Protein AF-A0A7C1W0H2-F1 (afdb_monomer)

Secondary structure (DSSP, 8-state):
--EETTEE-TTS---------GGGGGSPTT-EEEETTTEEEEEEEETTEEEEEEEE-

Sequence (57 aa):
SLYINDEFNENSLEEIHGIAEESIKNTSHGEIIQFERFGFVRIEHTDKGIIGFFTHR

Structure (mmCIF, N/CA/C/O backbone):
data_AF-A0A7C1W0H2-F1
#
_entry.id   AF-A0A7C1W0H2-F1
#
loop_
_atom_site.group_PDB
_atom_site.id
_atom_site.type_symbol
_atom_site.label_atom_id
_atom_site.label_alt_id
_atom_site.label_comp_id
_atom_site.label_asym_id
_atom_site.label_entity_id
_atom_site.label_seq_id
_atom_site.pdbx_PDB_ins_code
_atom_site.Cartn_x
_atom_site.Cartn_y
_atom_site.Cartn_z
_atom_site.occupancy
_atom_site.B_iso_or_equiv
_atom_site.auth_seq_id
_atom_site.auth_comp_id
_atom_site.auth_asym_id
_atom_site.auth_atom_id
_atom_site.pdbx_PDB_model_num
ATOM 1 N N . SER A 1 1 ? 9.405 -3.431 -14.740 1.00 78.19 1 SER A N 1
ATOM 2 C CA . SER A 1 1 ? 9.158 -4.563 -15.659 1.00 78.19 1 SER A CA 1
ATOM 3 C C . SER A 1 1 ? 9.413 -5.856 -14.910 1.00 78.19 1 SER A C 1
ATOM 5 O O . SER A 1 1 ? 10.374 -5.886 -14.146 1.00 78.19 1 SER A O 1
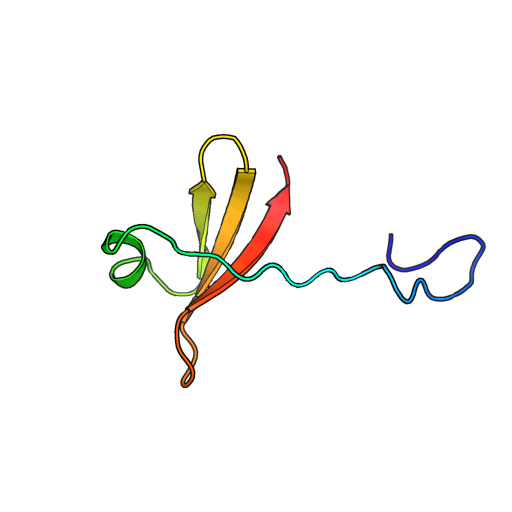ATOM 7 N N . LEU A 1 2 ? 8.577 -6.882 -15.101 1.00 87.69 2 LEU A N 1
ATOM 8 C CA . LEU A 1 2 ? 8.771 -8.216 -14.505 1.00 87.69 2 LEU A CA 1
ATOM 9 C C . LEU A 1 2 ? 9.936 -8.981 -15.151 1.00 87.69 2 LEU A C 1
ATOM 11 O O . LEU A 1 2 ? 10.539 -9.828 -14.503 1.00 87.69 2 LEU A O 1
ATOM 15 N N . TYR A 1 3 ? 10.277 -8.641 -16.396 1.00 93.25 3 TYR A N 1
ATOM 16 C CA . TYR A 1 3 ? 11.384 -9.235 -17.141 1.00 93.25 3 TYR A CA 1
ATOM 17 C C . TYR A 1 3 ? 12.272 -8.150 -17.754 1.00 93.25 3 TYR A C 1
ATOM 19 O O . TYR A 1 3 ? 11.773 -7.097 -18.174 1.00 93.25 3 TYR A O 1
ATOM 27 N N . ILE A 1 4 ? 13.578 -8.400 -17.802 1.00 92.69 4 ILE A N 1
ATOM 28 C CA . ILE A 1 4 ? 14.576 -7.584 -18.499 1.00 92.69 4 ILE A CA 1
ATOM 29 C C . ILE A 1 4 ? 15.374 -8.542 -19.383 1.00 92.69 4 ILE A C 1
ATOM 31 O O . ILE A 1 4 ? 15.978 -9.474 -18.870 1.00 92.69 4 ILE A O 1
ATOM 35 N N . ASN A 1 5 ? 15.364 -8.319 -20.701 1.00 92.81 5 ASN A N 1
ATOM 36 C CA . ASN A 1 5 ? 16.017 -9.200 -21.681 1.00 92.81 5 ASN A CA 1
ATOM 37 C C . ASN A 1 5 ? 15.602 -10.681 -21.538 1.00 92.81 5 ASN A C 1
ATOM 39 O O . ASN A 1 5 ? 16.452 -11.562 -21.536 1.00 92.81 5 ASN A O 1
ATOM 43 N N . ASP A 1 6 ? 14.298 -10.933 -21.376 1.00 93.00 6 ASP A N 1
ATOM 44 C CA . ASP A 1 6 ? 13.693 -12.262 -21.169 1.00 93.00 6 ASP A CA 1
ATOM 45 C C . ASP A 1 6 ? 14.102 -13.000 -19.876 1.00 93.00 6 ASP A C 1
ATOM 47 O O . ASP A 1 6 ? 13.633 -14.109 -19.620 1.00 93.00 6 ASP A O 1
ATOM 51 N N . GLU A 1 7 ? 14.881 -12.363 -18.998 1.00 94.75 7 GLU A N 1
ATOM 52 C CA . GLU A 1 7 ? 15.206 -12.872 -17.665 1.00 94.75 7 GLU A CA 1
ATOM 53 C C . GLU A 1 7 ? 14.312 -12.234 -16.597 1.00 94.75 7 GLU A C 1
ATOM 55 O O . GLU A 1 7 ? 13.946 -11.056 -16.685 1.00 94.75 7 GLU A O 1
ATOM 60 N N . PHE A 1 8 ? 13.927 -13.020 -15.584 1.00 93.44 8 PHE A N 1
ATOM 61 C CA . PHE A 1 8 ? 13.120 -12.523 -14.470 1.00 93.44 8 PHE A CA 1
ATOM 62 C C . PHE A 1 8 ? 13.876 -11.421 -13.725 1.00 93.44 8 PHE A C 1
ATOM 64 O O . PHE A 1 8 ? 15.018 -11.602 -13.307 1.00 93.44 8 PHE A O 1
ATOM 71 N N . ASN A 1 9 ? 13.228 -10.274 -13.540 1.00 94.12 9 ASN A N 1
ATOM 72 C CA . ASN A 1 9 ? 13.813 -9.162 -12.813 1.00 94.12 9 ASN A CA 1
ATOM 73 C C . ASN A 1 9 ? 13.554 -9.328 -11.311 1.00 94.12 9 ASN A C 1
ATOM 75 O O . ASN A 1 9 ? 12.463 -9.019 -10.826 1.00 94.12 9 ASN A O 1
ATOM 79 N N . GLU A 1 10 ? 14.575 -9.750 -10.568 1.00 92.12 10 GLU A N 1
ATOM 80 C CA . GLU A 1 10 ? 14.525 -9.865 -9.101 1.00 92.12 10 GLU A CA 1
ATOM 81 C C . GLU A 1 10 ? 14.234 -8.523 -8.409 1.00 92.12 10 GLU A C 1
ATOM 83 O O . GLU A 1 10 ? 13.664 -8.498 -7.324 1.00 92.12 10 GLU A O 1
ATOM 88 N N . ASN A 1 11 ? 14.522 -7.401 -9.078 1.00 90.75 11 ASN A N 1
ATOM 89 C CA . ASN A 1 11 ? 14.234 -6.045 -8.604 1.00 90.75 11 ASN A CA 1
ATOM 90 C C . ASN A 1 11 ? 12.901 -5.501 -9.153 1.00 90.75 11 ASN A C 1
ATOM 92 O O . ASN A 1 11 ? 12.705 -4.290 -9.253 1.00 90.75 11 ASN A O 1
ATOM 96 N N . SER A 1 12 ? 11.996 -6.370 -9.613 1.00 90.56 12 SER A N 1
ATOM 97 C CA . SER A 1 12 ? 10.685 -5.953 -10.135 1.00 90.56 12 SER A CA 1
ATOM 98 C C . SER A 1 12 ? 9.696 -5.538 -9.045 1.00 90.56 12 SER A C 1
ATOM 100 O O . SER A 1 12 ? 8.695 -4.894 -9.365 1.00 90.56 12 SER A O 1
ATOM 102 N N . LEU A 1 13 ? 9.993 -5.875 -7.788 1.00 91.75 13 LEU A N 1
ATOM 103 C CA . LEU A 1 13 ? 9.241 -5.496 -6.601 1.00 91.75 13 LEU A CA 1
ATOM 104 C C . LEU A 1 13 ? 10.163 -4.762 -5.624 1.00 91.75 13 LEU A C 1
ATOM 106 O O . LEU A 1 13 ? 11.250 -5.239 -5.311 1.00 91.75 13 LEU A O 1
ATOM 110 N N . GLU A 1 14 ? 9.695 -3.626 -5.120 1.00 92.38 14 GLU A N 1
ATOM 111 C CA . GLU A 1 14 ? 10.339 -2.859 -4.057 1.00 92.38 14 GLU A CA 1
ATOM 112 C C . GLU A 1 14 ? 9.348 -2.719 -2.898 1.00 92.38 14 GLU A C 1
ATOM 114 O O . GLU A 1 14 ? 8.171 -2.420 -3.117 1.00 92.38 14 GLU A O 1
ATOM 119 N N . GLU A 1 15 ? 9.818 -2.938 -1.671 1.00 93.81 15 GLU A N 1
ATOM 120 C CA . GLU A 1 15 ? 9.037 -2.706 -0.456 1.00 93.81 15 GLU A CA 1
ATOM 121 C C . GLU A 1 15 ? 9.536 -1.437 0.238 1.00 93.81 15 GLU A C 1
ATOM 123 O O . GLU A 1 15 ? 10.725 -1.287 0.522 1.00 93.81 15 GLU A O 1
ATOM 128 N N . ILE A 1 16 ? 8.613 -0.514 0.513 1.00 93.12 16 ILE A N 1
ATOM 129 C CA . ILE A 1 16 ? 8.895 0.751 1.191 1.00 93.12 16 ILE A CA 1
ATOM 130 C C . ILE A 1 16 ? 8.130 0.758 2.509 1.00 93.12 16 ILE A C 1
ATOM 132 O O . ILE A 1 16 ? 6.901 0.685 2.527 1.00 93.12 16 ILE A O 1
ATOM 136 N N . HIS A 1 17 ? 8.851 0.909 3.618 1.00 93.31 17 HIS A N 1
ATOM 137 C CA . HIS A 1 17 ? 8.245 1.113 4.929 1.00 93.31 17 HIS A CA 1
ATOM 138 C C . HIS A 1 17 ? 8.166 2.604 5.244 1.00 93.31 17 HIS A C 1
ATOM 140 O O . HIS A 1 17 ? 9.162 3.325 5.179 1.00 93.31 17 HIS A O 1
ATOM 146 N N . GLY A 1 18 ? 6.975 3.064 5.615 1.00 90.69 18 GLY A N 1
ATOM 147 C CA . GLY A 1 18 ? 6.721 4.460 5.934 1.00 90.69 18 GLY A CA 1
ATOM 148 C C . GLY A 1 18 ? 5.557 4.623 6.897 1.00 90.69 18 GLY A C 1
ATOM 149 O O . GLY A 1 18 ? 4.993 3.654 7.402 1.00 90.69 18 GLY A O 1
ATOM 150 N N . ILE A 1 19 ? 5.206 5.878 7.150 1.00 92.56 19 ILE A N 1
ATOM 151 C CA . ILE A 1 19 ? 4.066 6.260 7.980 1.00 92.56 19 ILE A CA 1
ATOM 152 C C . ILE A 1 19 ? 3.098 7.027 7.082 1.00 92.56 19 ILE A C 1
ATOM 154 O O . ILE A 1 19 ? 3.528 7.837 6.262 1.00 92.56 19 ILE A O 1
ATOM 158 N N . ALA A 1 20 ? 1.804 6.774 7.246 1.00 92.81 20 ALA A N 1
ATOM 159 C CA . ALA A 1 20 ? 0.738 7.515 6.589 1.00 92.81 20 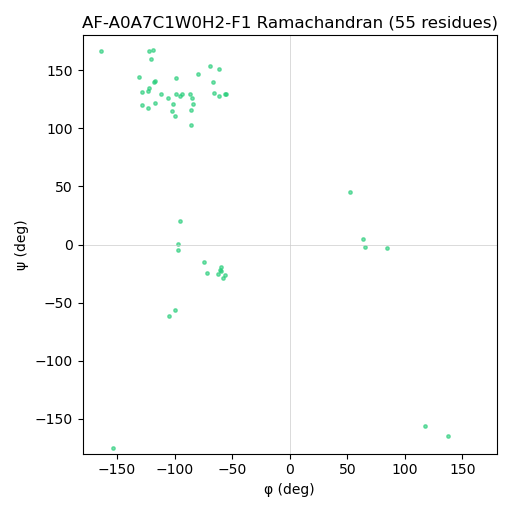ALA A CA 1
ATOM 160 C C . ALA A 1 20 ? -0.157 8.191 7.636 1.00 92.81 20 ALA A C 1
ATOM 162 O O . ALA A 1 20 ? -0.075 7.893 8.831 1.00 92.81 20 ALA A O 1
ATOM 163 N N . GLU A 1 21 ? -1.005 9.112 7.190 1.00 94.19 21 GLU A N 1
ATOM 164 C CA . GLU A 1 21 ? -1.975 9.776 8.057 1.00 94.19 21 GLU A CA 1
ATOM 165 C C . GLU A 1 21 ? -2.958 8.773 8.679 1.00 94.19 21 GLU A C 1
ATOM 167 O O . GLU A 1 21 ? -3.291 7.742 8.092 1.00 94.19 21 GLU A O 1
ATOM 172 N N . GLU A 1 22 ? -3.475 9.078 9.872 1.00 95.25 22 GLU A N 1
ATOM 173 C CA . GLU A 1 22 ? -4.420 8.181 10.551 1.00 95.25 22 GLU A CA 1
ATOM 174 C C . GLU A 1 22 ? -5.724 7.964 9.774 1.00 95.25 22 GLU A C 1
ATOM 176 O O . GLU A 1 22 ? -6.357 6.918 9.922 1.00 95.25 22 GLU A O 1
ATOM 181 N N . SER A 1 23 ? -6.105 8.923 8.927 1.00 94.75 23 SER A N 1
ATOM 182 C CA . SER A 1 23 ? -7.291 8.867 8.065 1.00 94.75 23 SER A CA 1
ATOM 183 C C . SER A 1 23 ? -7.312 7.638 7.152 1.00 94.75 23 SER A C 1
ATOM 185 O O . SER A 1 23 ? -8.396 7.152 6.833 1.00 94.75 23 SER A O 1
ATOM 187 N N . ILE A 1 24 ? -6.145 7.077 6.812 1.00 94.88 24 ILE A N 1
ATOM 188 C CA . ILE A 1 24 ? -6.019 5.856 6.004 1.00 94.88 24 ILE A CA 1
ATOM 189 C C . ILE A 1 24 ? -6.743 4.666 6.637 1.00 94.88 24 ILE A C 1
ATOM 191 O O . ILE A 1 24 ? -7.280 3.820 5.927 1.00 94.88 24 ILE A O 1
ATOM 195 N N . LYS A 1 25 ? -6.858 4.629 7.970 1.00 94.00 25 LYS A N 1
ATOM 196 C CA . LYS A 1 25 ? -7.607 3.581 8.682 1.00 94.00 25 LYS A CA 1
ATOM 197 C C . LYS A 1 25 ? -9.093 3.535 8.304 1.00 94.00 25 LYS A C 1
ATOM 199 O O . LYS A 1 25 ? -9.714 2.496 8.497 1.00 94.00 25 LYS A O 1
ATOM 204 N N . ASN A 1 26 ? -9.642 4.635 7.785 1.00 95.38 26 ASN A N 1
ATOM 205 C CA . ASN A 1 26 ? -11.049 4.757 7.399 1.00 95.38 26 ASN A CA 1
ATOM 206 C C . ASN A 1 26 ? -11.294 4.518 5.901 1.00 95.38 26 ASN A C 1
ATOM 208 O O . ASN A 1 26 ? -12.447 4.557 5.476 1.00 95.38 26 ASN A O 1
ATOM 212 N N . THR A 1 27 ? -10.239 4.319 5.105 1.00 96.31 27 THR A N 1
ATOM 213 C CA . THR A 1 27 ? -10.391 3.976 3.684 1.00 96.31 27 THR A CA 1
ATOM 214 C C . THR A 1 27 ? -10.964 2.570 3.536 1.00 96.31 27 THR A C 1
ATOM 216 O O . THR A 1 27 ? -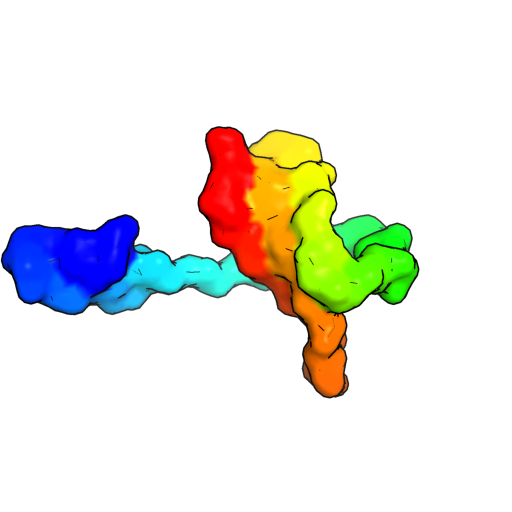10.850 1.729 4.429 1.00 96.31 27 THR A O 1
ATOM 219 N N . SER A 1 28 ? -11.643 2.316 2.424 1.00 96.88 28 SER A N 1
ATOM 220 C CA . SER A 1 28 ? -12.163 0.986 2.124 1.00 96.88 28 SER A CA 1
ATOM 221 C C . SER A 1 28 ? -11.052 0.089 1.580 1.00 96.88 28 SER A C 1
ATOM 223 O O . SER A 1 28 ? -10.176 0.529 0.838 1.00 96.88 28 SER A O 1
ATOM 225 N N . HIS A 1 29 ? -11.117 -1.208 1.878 1.00 96.81 29 HIS A N 1
ATOM 226 C CA . HIS A 1 29 ? -10.266 -2.191 1.209 1.00 96.81 29 HIS A CA 1
ATOM 227 C C . HIS A 1 29 ? -10.451 -2.115 -0.319 1.00 96.81 29 HIS A C 1
ATOM 229 O O . HIS A 1 29 ? -11.575 -2.152 -0.821 1.00 96.81 29 HIS A O 1
ATOM 235 N N . GLY A 1 30 ? -9.342 -2.018 -1.049 1.00 97.19 30 GLY A N 1
ATOM 236 C CA . GLY A 1 30 ? -9.292 -1.854 -2.499 1.00 97.19 30 GLY A CA 1
ATOM 237 C C . GLY A 1 30 ? -9.417 -0.407 -2.989 1.00 97.19 30 GLY A C 1
ATOM 238 O O . GLY A 1 30 ? -9.324 -0.178 -4.196 1.00 97.19 30 GLY A O 1
ATOM 239 N N . GLU A 1 31 ? -9.611 0.569 -2.099 1.00 97.50 31 GLU A N 1
ATOM 240 C CA . GLU A 1 31 ? -9.715 1.981 -2.470 1.00 97.50 31 GLU A CA 1
ATOM 241 C C . GLU A 1 31 ? -8.385 2.509 -3.027 1.00 97.50 31 GLU A C 1
ATOM 243 O O . GLU A 1 31 ? -7.309 2.176 -2.529 1.00 97.50 31 GLU A O 1
ATOM 248 N N . ILE A 1 32 ? -8.456 3.330 -4.080 1.00 96.56 32 ILE A N 1
ATOM 249 C CA . ILE A 1 32 ? -7.291 3.995 -4.671 1.00 96.56 32 ILE A CA 1
ATOM 250 C C . ILE A 1 32 ? -7.264 5.435 -4.180 1.00 96.56 32 ILE A C 1
ATOM 252 O O . ILE A 1 32 ? -8.188 6.201 -4.448 1.00 96.56 32 ILE A O 1
ATOM 256 N N . ILE A 1 33 ? -6.173 5.811 -3.522 1.00 95.75 33 ILE A N 1
ATOM 257 C CA . ILE A 1 33 ? -5.948 7.162 -3.010 1.00 95.75 33 ILE A CA 1
ATOM 258 C C . ILE A 1 33 ? -4.689 7.773 -3.620 1.00 95.75 33 ILE A C 1
ATOM 260 O O . ILE A 1 33 ? -3.801 7.062 -4.093 1.00 95.75 33 ILE A O 1
ATOM 264 N N . GLN A 1 34 ? -4.591 9.100 -3.587 1.00 95.94 34 GLN A N 1
ATOM 265 C CA . GLN A 1 34 ? -3.406 9.826 -4.028 1.00 95.94 34 GLN A CA 1
ATOM 266 C C . GLN A 1 34 ? -2.587 10.282 -2.820 1.00 95.94 34 GLN A C 1
ATOM 268 O O . GLN A 1 34 ? -3.021 11.143 -2.060 1.00 95.94 34 GLN A O 1
ATOM 273 N N . PHE A 1 35 ? -1.372 9.756 -2.679 1.00 94.75 35 PHE A N 1
ATOM 274 C CA . PHE A 1 35 ? -0.381 10.335 -1.779 1.00 94.75 35 PHE A CA 1
ATOM 275 C C . PHE A 1 35 ? 0.373 11.439 -2.520 1.00 94.75 35 PHE A C 1
ATOM 277 O O . PHE A 1 35 ? 1.070 11.181 -3.508 1.00 94.75 35 PHE A O 1
ATOM 284 N N . GLU A 1 36 ? 0.238 12.682 -2.059 1.00 92.75 36 GLU A N 1
ATOM 285 C CA . GLU A 1 36 ? 0.862 13.834 -2.712 1.00 92.75 36 GLU A CA 1
ATOM 286 C C . G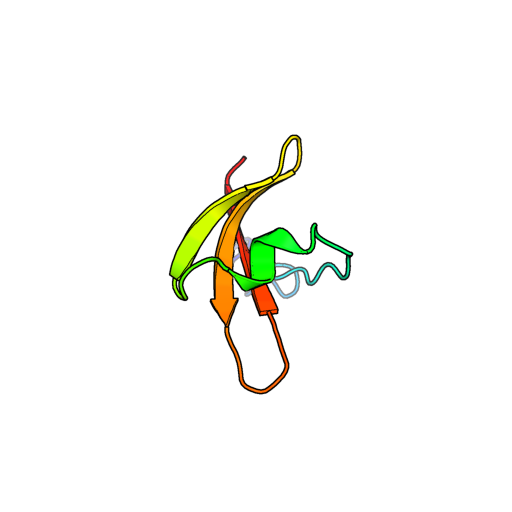LU A 1 36 ? 2.379 13.651 -2.872 1.00 92.75 36 GLU A C 1
ATOM 288 O O . GLU A 1 36 ? 3.096 13.341 -1.920 1.00 92.75 36 GLU A O 1
ATOM 293 N N . ARG A 1 37 ? 2.876 13.875 -4.099 1.00 93.06 37 ARG A N 1
ATOM 294 C CA . ARG A 1 37 ? 4.284 13.699 -4.526 1.00 93.06 37 ARG A CA 1
ATOM 295 C C . ARG A 1 37 ? 4.817 12.260 -4.500 1.00 93.06 37 ARG A C 1
ATOM 297 O O . ARG A 1 37 ? 5.946 12.045 -4.937 1.00 93.06 37 ARG A O 1
ATOM 304 N N . PHE A 1 38 ? 4.016 11.290 -4.071 1.00 93.06 38 PHE A N 1
ATOM 305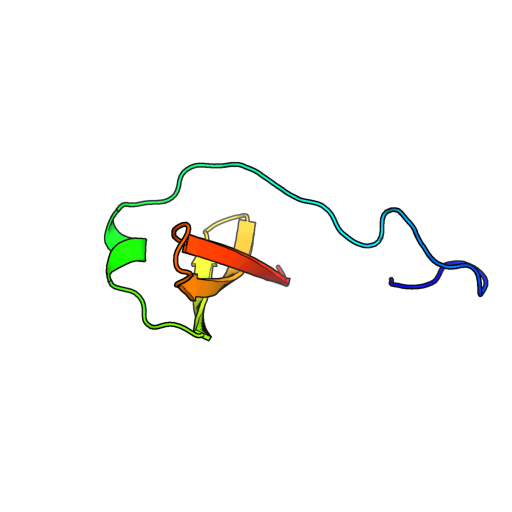 C CA . PHE A 1 38 ? 4.346 9.870 -4.149 1.00 93.06 38 PHE A CA 1
ATOM 306 C C . PHE A 1 38 ? 3.654 9.225 -5.356 1.00 93.06 38 PHE A C 1
ATOM 308 O O . PHE A 1 38 ? 4.333 8.740 -6.257 1.00 93.06 38 PHE A O 1
ATOM 315 N N . GLY A 1 39 ? 2.324 9.325 -5.433 1.00 95.12 39 GLY A N 1
ATOM 316 C CA . GLY A 1 39 ? 1.500 8.816 -6.532 1.00 95.12 39 GLY A CA 1
ATOM 317 C C . GLY A 1 39 ? 0.227 8.131 -6.036 1.00 95.12 39 GLY A C 1
ATOM 318 O O . GLY A 1 39 ? -0.174 8.297 -4.883 1.00 95.12 39 GLY A O 1
ATOM 319 N N . PHE A 1 40 ? -0.418 7.370 -6.917 1.00 96.44 40 PHE A N 1
ATOM 320 C CA . PHE A 1 40 ? -1.654 6.650 -6.623 1.00 96.44 40 PHE A CA 1
ATOM 321 C C . PHE A 1 40 ? -1.368 5.278 -6.018 1.00 96.44 40 PHE A C 1
ATOM 323 O O . PHE A 1 40 ? -0.616 4.476 -6.584 1.00 96.44 40 PHE A O 1
ATOM 330 N N . VAL A 1 41 ? -2.014 4.983 -4.893 1.00 96.94 41 VAL A N 1
ATOM 331 C CA . VAL A 1 41 ? -1.821 3.752 -4.126 1.00 96.94 41 VAL A CA 1
ATOM 332 C C . VAL A 1 41 ? -3.167 3.097 -3.857 1.00 96.94 41 VAL A C 1
ATOM 334 O O . VAL A 1 41 ? -4.103 3.754 -3.410 1.00 96.94 41 VAL A O 1
ATOM 337 N N . ARG A 1 42 ? -3.255 1.792 -4.122 1.00 97.19 42 ARG A N 1
ATOM 338 C CA . ARG A 1 42 ? -4.391 0.961 -3.720 1.00 97.19 42 ARG A CA 1
ATOM 339 C C . ARG A 1 42 ? -4.180 0.471 -2.291 1.00 97.19 42 ARG A C 1
ATOM 341 O O . ARG A 1 42 ? -3.145 -0.131 -2.007 1.00 97.19 42 ARG A O 1
ATOM 348 N N . ILE A 1 43 ? -5.149 0.716 -1.419 1.00 97.25 43 ILE A N 1
ATOM 349 C CA . ILE A 1 43 ? -5.081 0.377 0.001 1.00 97.25 43 ILE A CA 1
ATOM 350 C C . ILE A 1 43 ? -5.713 -0.983 0.265 1.00 97.25 43 ILE A C 1
ATOM 352 O O . ILE A 1 43 ? -6.839 -1.257 -0.134 1.00 97.25 43 ILE A O 1
ATOM 356 N N . GLU A 1 44 ? -4.987 -1.841 0.971 1.00 97.12 44 GLU A N 1
ATOM 357 C CA . GLU A 1 44 ? -5.408 -3.187 1.328 1.00 97.12 44 GLU A CA 1
ATOM 358 C C . GLU A 1 44 ? -5.372 -3.343 2.847 1.00 97.12 44 GLU A C 1
ATOM 360 O O . GLU A 1 44 ? -4.325 -3.241 3.491 1.00 97.12 44 GLU A O 1
ATOM 365 N N . HIS A 1 45 ? -6.540 -3.602 3.428 1.00 95.31 45 HIS A N 1
ATOM 366 C CA . HIS A 1 45 ? -6.659 -3.963 4.835 1.00 95.31 45 HIS A CA 1
ATOM 367 C C . HIS A 1 45 ? -6.413 -5.462 4.980 1.00 95.31 45 HIS A C 1
ATOM 369 O O . HIS A 1 45 ? -7.123 -6.267 4.377 1.00 95.31 45 HIS A O 1
ATOM 375 N N . THR A 1 46 ? -5.408 -5.822 5.772 1.00 93.81 46 THR A N 1
ATOM 376 C CA . THR A 1 46 ? -5.017 -7.204 6.063 1.00 93.81 46 THR A CA 1
ATOM 377 C C . THR A 1 46 ? -5.063 -7.461 7.567 1.00 93.81 46 THR A C 1
ATOM 379 O O . THR A 1 46 ? -5.046 -6.522 8.365 1.00 93.81 46 THR A O 1
ATOM 382 N N . ASP A 1 47 ? -5.011 -8.729 7.975 1.00 93.31 47 ASP A N 1
ATOM 383 C CA . ASP A 1 47 ? -4.937 -9.109 9.396 1.00 93.31 47 ASP A CA 1
ATOM 384 C C . ASP A 1 47 ? -3.697 -8.540 10.115 1.00 93.31 47 ASP A C 1
ATOM 386 O O . ASP A 1 47 ? -3.661 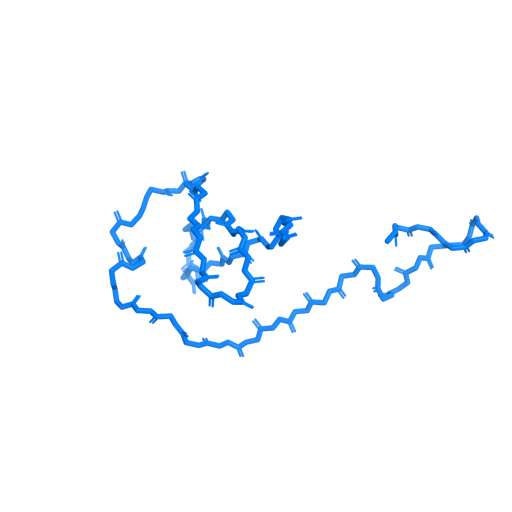-8.457 11.341 1.00 93.31 47 ASP A O 1
ATOM 390 N N . LYS A 1 48 ? -2.666 -8.141 9.357 1.00 90.06 48 LYS A N 1
ATOM 391 C CA . LYS A 1 48 ? -1.403 -7.585 9.868 1.00 90.06 48 LYS A CA 1
ATOM 392 C C . LYS A 1 48 ? -1.365 -6.053 9.851 1.00 90.06 48 LYS A C 1
ATOM 394 O O . LYS A 1 48 ? -0.356 -5.473 10.2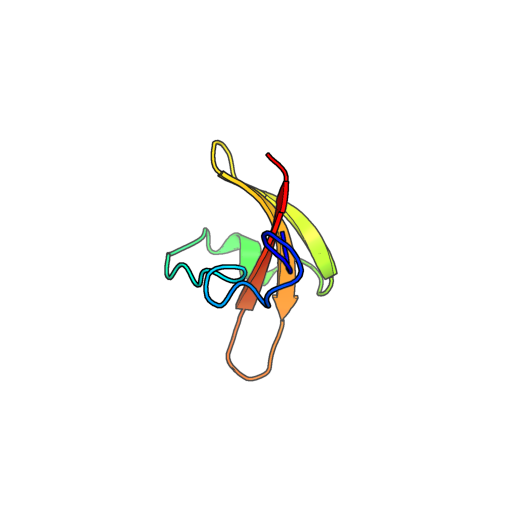43 1.00 90.06 48 LYS A O 1
ATOM 399 N N . GLY A 1 49 ? -2.438 -5.403 9.401 1.00 91.00 49 GLY A N 1
ATOM 400 C CA . GLY A 1 49 ? -2.516 -3.956 9.231 1.00 91.00 49 GLY A CA 1
ATOM 401 C C . GLY A 1 49 ? -2.746 -3.546 7.779 1.00 91.00 49 GLY A C 1
ATOM 402 O O . GLY A 1 49 ? -3.302 -4.302 6.980 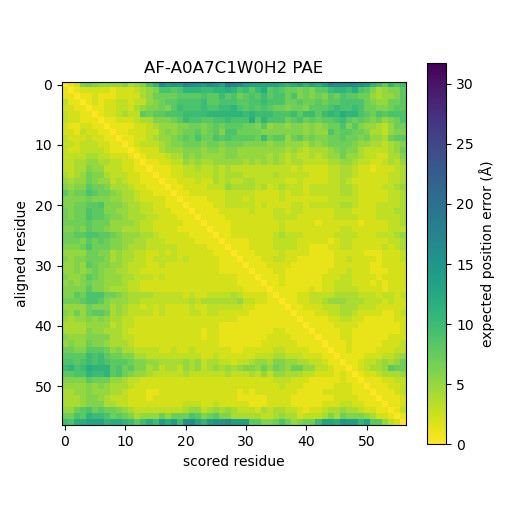1.00 91.00 49 GLY A O 1
ATOM 403 N N . ILE A 1 50 ? -2.343 -2.322 7.450 1.00 94.25 50 ILE A N 1
ATOM 404 C CA . ILE A 1 50 ? -2.610 -1.697 6.152 1.00 94.25 50 ILE A CA 1
ATOM 405 C C . ILE A 1 50 ? -1.384 -1.835 5.251 1.00 94.25 50 ILE A C 1
ATOM 407 O O . ILE A 1 50 ? -0.278 -1.481 5.655 1.00 94.25 50 ILE A O 1
ATOM 411 N N . ILE A 1 51 ? -1.598 -2.322 4.029 1.00 96.19 51 ILE A N 1
ATOM 412 C CA . ILE A 1 51 ? -0.588 -2.407 2.970 1.00 96.19 51 ILE A CA 1
ATOM 413 C C . ILE A 1 51 ? -1.035 -1.527 1.801 1.00 96.19 51 ILE A C 1
ATOM 415 O O . ILE A 1 51 ? -2.218 -1.479 1.468 1.00 96.19 51 ILE A O 1
ATOM 419 N N . GLY A 1 52 ? -0.091 -0.820 1.179 1.00 95.56 52 GLY A N 1
ATOM 420 C CA . GLY A 1 52 ? -0.336 -0.016 -0.016 1.00 95.56 52 GLY A CA 1
ATOM 421 C C . GLY A 1 52 ? 0.353 -0.608 -1.241 1.00 95.56 52 GLY A C 1
ATOM 422 O O . GLY A 1 52 ? 1.555 -0.856 -1.211 1.00 95.56 52 GLY A O 1
ATOM 423 N N . PHE A 1 53 ? -0.384 -0.778 -2.337 1.00 96.06 53 PHE A N 1
ATOM 424 C CA . PHE A 1 53 ? 0.174 -1.146 -3.637 1.00 96.06 53 PHE A CA 1
ATOM 425 C C . PHE A 1 53 ? 0.308 0.094 -4.514 1.00 96.06 53 PHE A C 1
ATOM 427 O O . PHE A 1 53 ? -0.692 0.679 -4.941 1.00 96.06 53 PHE A O 1
ATOM 434 N N . PHE A 1 54 ? 1.549 0.508 -4.773 1.00 94.94 54 PHE A N 1
ATOM 435 C CA . PHE A 1 54 ? 1.833 1.618 -5.675 1.00 94.94 54 PHE A CA 1
ATOM 436 C C . PHE A 1 54 ? 1.425 1.265 -7.107 1.00 94.94 54 PHE A C 1
ATOM 438 O O . PHE A 1 54 ? 1.781 0.204 -7.618 1.00 94.94 54 PHE A O 1
ATOM 445 N N . THR A 1 55 ? 0.671 2.155 -7.751 1.00 90.25 55 THR A N 1
ATOM 446 C CA . THR A 1 55 ? 0.156 1.926 -9.106 1.00 90.25 55 THR A CA 1
ATOM 447 C C . THR A 1 55 ? 0.927 2.742 -10.140 1.00 90.25 55 THR A C 1
ATOM 449 O O . THR A 1 55 ? 1.548 2.176 -11.035 1.00 90.25 55 THR A O 1
ATOM 452 N N . HIS A 1 56 ? 0.899 4.070 -10.021 1.00 88.44 56 HIS A N 1
ATOM 453 C CA . HIS A 1 56 ? 1.550 5.007 -10.930 1.00 88.44 56 HIS A CA 1
ATOM 454 C C . HIS A 1 56 ? 1.651 6.401 -10.294 1.00 88.44 56 HIS A C 1
ATOM 456 O O . HIS A 1 56 ? 1.006 6.687 -9.282 1.00 88.44 56 HIS A O 1
ATOM 462 N N . ARG A 1 57 ? 2.461 7.267 -10.904 1.00 79.81 57 ARG A N 1
ATOM 463 C CA . ARG A 1 57 ? 2.641 8.673 -10.534 1.00 79.81 57 ARG A CA 1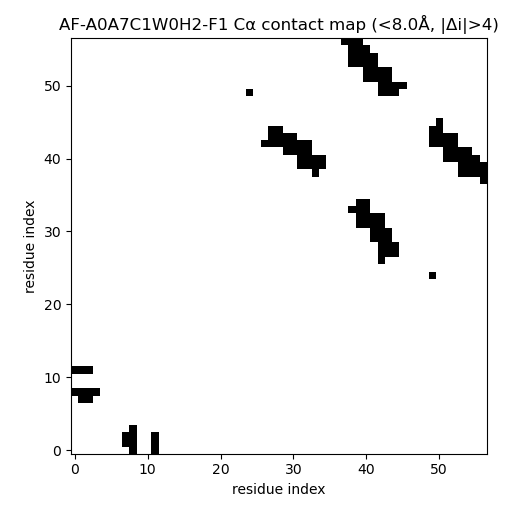
ATOM 464 C C . ARG A 1 57 ? 2.424 9.561 -11.747 1.00 79.81 57 ARG A C 1
ATOM 466 O O . ARG A 1 57 ? 2.897 9.159 -12.832 1.00 79.81 57 ARG A O 1
#

Nearest PDB structures (foldseek):
  3vpb-assembly1_F  TM=7.183E-01  e=1.269E+00  Sulfurisphaera tokodaii str. 7
  9c57-assembly1_C  TM=4.983E-01  e=3.233E+00  Homo sapiens
  2qxl-assembly1_B  TM=5.841E-01  e=5.162E+00  Saccharomyces cerevisiae
  2qxl-assembly1_A  TM=5.865E-01  e=6.308E+00  Saccharomyces cerevisiae

Radius of gyration: 13.62 Å; Cα contacts (8 Å, |Δi|>4): 65; chains: 1; bounding box: 28×27×32 Å

pLDDT: mean 93.47, std 3.57, range [78.19, 97.5]

Foldseek 3Di:
DCDDPNHGDPVPDDDDDDDDDPCLVVDDQQDWDADPPQGIWGWHQDPVGIDTDHDDD

Mean predicted aligned error: 3.87 Å

Solvent-accessible surface area (backbone atoms only — not comparable to full-atom values): 3823 Å² total; per-residue (Å²): 103,64,52,56,94,90,36,78,35,85,78,52,67,84,89,84,89,82,86,76,67,78,69,61,79,73,56,55,73,69,39,75,45,77,46,87,99,71,27,35,27,34,32,40,74,49,100,91,45,80,47,72,46,79,74,55,114